Protein AF-A0A1C3NEH3-F1 (afdb_monomer_lite)

pLDDT: mean 84.42, std 10.53, range [44.38, 93.31]

Organism: NCBI:txid2718

Sequence (79 aa):
MIHIKTTIRSAYPLHDPRNAALRGHLDNAHYTIRAHKRGWQAESHDGEGNDHKDALRAAGFADYDYHLYVEYQRAWGYL

Radius of gyration: 13.06 Å; chains: 1; bounding box: 29×30×36 Å

Secondary structure (DSSP, 8-state):
-EEEEEEEEESS-TT-THHHHHHHHHHHTT-EEEEETTEEEEEE-SS-HHHHHHHHHHTT--TTSEEEEEEEEESS---

Foldseek 3Di:
DKFKKKKKDFLDQQPDPVRVVVVVLLVV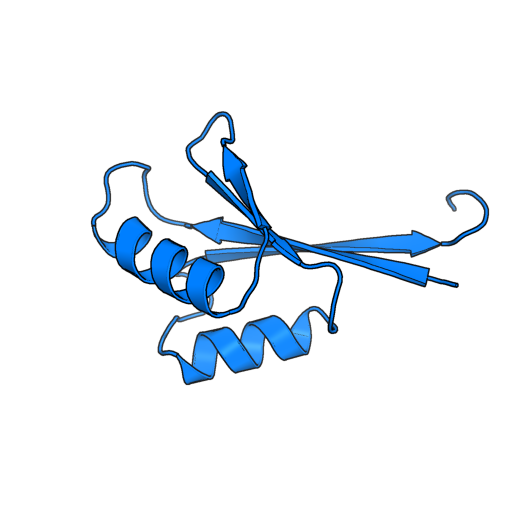VVWDWDQDPRHIMTMDRDDDQVVVVVSCVVVVDDPNGMDMDMDIHDPDDDD

Structure (mmCIF, N/CA/C/O backbone):
data_AF-A0A1C3NEH3-F1
#
_entry.id   AF-A0A1C3NEH3-F1
#
loop_
_atom_site.group_PDB
_atom_site.id
_atom_site.type_symbol
_atom_site.label_atom_id
_atom_site.label_alt_id
_atom_site.label_comp_id
_atom_site.label_asym_id
_atom_site.label_entity_id
_atom_site.label_seq_id
_atom_site.pdbx_PDB_ins_code
_atom_site.Cartn_x
_atom_site.Cartn_y
_atom_site.Cartn_z
_atom_site.occupancy
_atom_site.B_iso_or_equiv
_atom_site.auth_seq_id
_atom_site.auth_comp_id
_atom_site.auth_asym_id
_atom_site.auth_atom_id
_atom_site.pdbx_PDB_model_num
ATOM 1 N N . MET A 1 1 ? -13.938 6.016 20.687 1.00 59.56 1 MET A N 1
ATOM 2 C CA . MET A 1 1 ? -13.399 5.168 19.606 1.00 59.56 1 MET A CA 1
ATOM 3 C C . MET A 1 1 ? -12.746 6.083 18.584 1.00 59.56 1 MET A C 1
ATOM 5 O O . MET A 1 1 ? -13.356 7.083 18.215 1.00 59.56 1 MET A O 1
ATOM 9 N N . ILE A 1 2 ? -11.484 5.835 18.246 1.00 68.62 2 ILE A N 1
ATOM 10 C CA . ILE A 1 2 ? -10.768 6.566 17.195 1.00 68.62 2 ILE A CA 1
ATOM 11 C C . ILE A 1 2 ? -10.733 5.617 16.003 1.00 68.62 2 ILE A C 1
ATOM 13 O O . ILE A 1 2 ? -10.297 4.480 16.151 1.00 68.62 2 ILE A O 1
ATOM 17 N N . HIS A 1 3 ? -11.251 6.054 14.863 1.00 77.38 3 HIS A N 1
ATOM 18 C CA . HIS A 1 3 ? -11.119 5.338 13.605 1.00 77.38 3 HIS A CA 1
ATOM 19 C C . HIS A 1 3 ? -9.829 5.800 12.943 1.00 77.38 3 HIS A C 1
ATOM 21 O O . HIS A 1 3 ? -9.627 6.999 12.741 1.00 77.38 3 HIS A O 1
ATOM 27 N N . ILE A 1 4 ? -8.956 4.851 12.634 1.00 82.38 4 ILE A N 1
ATOM 28 C CA . ILE A 1 4 ? -7.733 5.108 11.886 1.00 82.38 4 ILE A CA 1
ATOM 29 C C . ILE A 1 4 ? -8.003 4.682 10.450 1.00 82.38 4 ILE A C 1
ATOM 31 O O . ILE A 1 4 ? -8.640 3.659 10.193 1.00 82.38 4 ILE A O 1
ATOM 35 N N . LYS A 1 5 ? -7.565 5.506 9.508 1.00 87.88 5 LYS A N 1
ATOM 36 C CA . LYS A 1 5 ? -7.516 5.143 8.102 1.00 87.88 5 LYS A CA 1
ATOM 37 C C . LYS A 1 5 ? -6.131 5.467 7.580 1.00 87.88 5 LYS A C 1
ATOM 39 O O . LYS A 1 5 ? -5.710 6.620 7.605 1.00 87.88 5 LYS A O 1
ATOM 44 N N . THR A 1 6 ? -5.452 4.459 7.064 1.00 89.62 6 THR A N 1
ATOM 45 C CA . THR A 1 6 ? -4.174 4.620 6.385 1.00 89.62 6 THR A CA 1
ATOM 46 C C . THR A 1 6 ? -4.376 4.470 4.889 1.00 89.62 6 THR A C 1
ATOM 48 O O . THR A 1 6 ? -4.877 3.453 4.419 1.00 89.62 6 THR A O 1
ATOM 51 N N . THR A 1 7 ? -3.964 5.481 4.130 1.00 91.56 7 THR A N 1
ATOM 52 C CA . THR A 1 7 ? -3.974 5.469 2.669 1.00 91.56 7 THR A CA 1
ATOM 53 C C . THR A 1 7 ? -2.543 5.420 2.146 1.00 91.56 7 THR A C 1
ATOM 55 O O . THR A 1 7 ? -1.732 6.287 2.470 1.00 91.56 7 THR A O 1
ATOM 58 N N . ILE A 1 8 ? -2.237 4.439 1.300 1.00 91.50 8 ILE A N 1
ATOM 59 C CA . ILE A 1 8 ? -0.933 4.272 0.653 1.00 91.50 8 ILE A CA 1
ATOM 60 C C . ILE A 1 8 ? -1.103 4.426 -0.855 1.00 91.50 8 ILE A C 1
ATOM 62 O O . ILE A 1 8 ? -2.010 3.858 -1.464 1.00 91.50 8 ILE A O 1
ATOM 66 N N . ARG A 1 9 ? -0.210 5.191 -1.477 1.00 92.06 9 ARG A N 1
ATOM 67 C CA . ARG A 1 9 ? -0.127 5.334 -2.935 1.00 92.06 9 ARG A CA 1
ATOM 68 C C . ARG A 1 9 ? 1.318 5.215 -3.388 1.00 92.06 9 ARG A C 1
ATOM 70 O O . ARG A 1 9 ? 2.223 5.570 -2.639 1.00 92.06 9 ARG A O 1
ATOM 77 N N . SER A 1 10 ? 1.524 4.789 -4.627 1.00 90.31 10 SER A N 1
ATOM 78 C CA . SER A 1 10 ? 2.859 4.818 -5.224 1.00 90.31 10 SER A CA 1
ATOM 79 C C . SER A 1 10 ? 3.385 6.253 -5.349 1.00 90.31 10 SER A C 1
ATOM 81 O O . SER A 1 10 ? 2.615 7.179 -5.631 1.00 90.31 10 SER A O 1
ATOM 83 N N . ALA A 1 11 ? 4.689 6.435 -5.135 1.00 89.88 11 ALA A N 1
ATOM 84 C CA . ALA A 1 11 ? 5.400 7.671 -5.467 1.00 89.88 11 ALA A CA 1
ATOM 85 C C . ALA A 1 11 ? 5.807 7.728 -6.953 1.00 89.88 11 ALA A C 1
ATOM 87 O O . ALA A 1 11 ? 6.181 8.786 -7.461 1.00 89.88 11 ALA A O 1
ATOM 88 N N . TYR A 1 12 ? 5.705 6.601 -7.663 1.00 87.62 12 TYR A N 1
ATOM 89 C CA . TYR A 1 12 ? 6.079 6.483 -9.066 1.00 87.62 12 TYR A CA 1
ATOM 90 C C . TYR A 1 12 ? 4.956 6.905 -10.029 1.00 87.62 12 TYR A C 1
ATOM 92 O O . TYR A 1 12 ? 3.769 6.852 -9.685 1.00 87.62 12 TYR A O 1
ATOM 100 N N . PRO A 1 13 ? 5.300 7.289 -11.275 1.00 85.12 13 PRO A N 1
ATOM 101 C CA . PRO A 1 13 ? 4.325 7.539 -12.335 1.00 85.12 13 PRO A CA 1
ATOM 102 C C . PRO A 1 13 ? 3.431 6.323 -12.602 1.00 85.12 13 PRO A C 1
ATOM 104 O O . PRO A 1 13 ? 3.857 5.187 -12.429 1.00 85.12 13 PRO A O 1
ATOM 107 N N . LEU A 1 14 ? 2.208 6.547 -13.094 1.00 80.00 14 LEU A N 1
ATOM 108 C CA . LEU A 1 14 ? 1.169 5.516 -13.251 1.00 80.00 14 LEU A CA 1
ATOM 109 C C . LEU A 1 14 ? 1.621 4.241 -13.989 1.00 80.00 14 LEU A C 1
ATOM 111 O O . LEU A 1 14 ? 1.226 3.141 -13.606 1.00 80.00 14 LEU A O 1
ATOM 115 N N . HIS A 1 15 ? 2.444 4.390 -15.026 1.00 82.44 15 HIS A N 1
ATOM 116 C CA . HIS A 1 15 ? 2.889 3.292 -15.889 1.00 82.44 15 HIS A CA 1
ATOM 117 C C . HIS A 1 15 ? 4.216 2.654 -15.453 1.00 82.44 15 HIS A C 1
ATOM 119 O O . HIS A 1 15 ? 4.759 1.832 -16.186 1.00 82.44 15 HIS A O 1
ATOM 125 N N . ASP A 1 16 ? 4.750 3.021 -14.285 1.00 86.00 16 ASP A N 1
ATOM 126 C CA . ASP A 1 16 ? 5.982 2.424 -13.777 1.00 86.00 16 ASP A CA 1
ATOM 127 C C . ASP A 1 16 ? 5.743 0.963 -13.342 1.00 86.00 16 ASP A C 1
ATOM 129 O O . ASP A 1 16 ? 4.798 0.696 -12.588 1.00 86.00 16 ASP A O 1
ATOM 133 N N . PRO A 1 17 ? 6.575 -0.003 -13.774 1.00 84.19 17 PRO A N 1
ATOM 134 C CA . PRO A 1 17 ? 6.422 -1.409 -13.396 1.00 84.19 17 PRO A CA 1
ATOM 135 C C . PRO A 1 17 ? 6.509 -1.646 -11.879 1.00 84.19 17 PRO A C 1
ATOM 137 O O . PRO A 1 17 ? 5.908 -2.598 -11.378 1.00 84.19 17 PRO A O 1
ATOM 140 N N . ARG A 1 18 ? 7.180 -0.768 -11.118 1.00 85.56 18 ARG A N 1
ATOM 141 C CA . ARG A 1 18 ? 7.263 -0.850 -9.647 1.00 85.56 18 ARG A CA 1
ATOM 142 C C . ARG A 1 18 ? 5.900 -0.681 -8.978 1.00 85.56 18 ARG A C 1
ATOM 144 O O . ARG A 1 18 ? 5.678 -1.218 -7.893 1.00 85.56 18 ARG A O 1
ATOM 151 N N . ASN A 1 19 ? 4.948 -0.029 -9.651 1.00 88.69 19 ASN A N 1
ATOM 152 C CA . ASN A 1 19 ? 3.574 0.083 -9.165 1.00 88.69 19 ASN A CA 1
ATOM 153 C C . ASN A 1 19 ? 2.895 -1.275 -9.035 1.00 88.69 19 ASN A C 1
ATOM 155 O O . ASN A 1 19 ? 2.099 -1.455 -8.118 1.00 88.69 19 ASN A O 1
ATOM 159 N N . ALA A 1 20 ? 3.178 -2.210 -9.947 1.00 89.06 20 ALA A N 1
ATOM 160 C CA . ALA A 1 20 ? 2.569 -3.534 -9.919 1.00 89.06 20 ALA A CA 1
ATOM 161 C C . ALA A 1 20 ? 3.045 -4.331 -8.697 1.00 89.06 20 ALA A C 1
ATOM 163 O O . ALA A 1 20 ? 2.228 -4.967 -8.036 1.00 89.06 20 ALA A O 1
ATOM 164 N N . ALA A 1 21 ? 4.335 -4.227 -8.358 1.00 90.94 21 ALA A N 1
ATOM 165 C CA . ALA A 1 21 ? 4.909 -4.873 -7.180 1.00 90.94 21 ALA A CA 1
ATOM 166 C C . ALA A 1 21 ? 4.303 -4.321 -5.880 1.00 90.94 21 ALA A C 1
ATOM 168 O O . ALA A 1 21 ? 3.807 -5.093 -5.060 1.00 90.94 21 ALA A O 1
ATOM 169 N N . LEU A 1 22 ? 4.266 -2.990 -5.722 1.00 91.94 22 LEU A N 1
ATOM 170 C CA . LEU A 1 22 ? 3.681 -2.357 -4.536 1.00 91.94 22 LEU A CA 1
ATOM 171 C C . LEU A 1 22 ? 2.181 -2.654 -4.418 1.00 91.94 22 LEU A C 1
ATOM 173 O O . LEU A 1 22 ? 1.701 -3.021 -3.348 1.00 91.94 22 LEU A O 1
ATOM 177 N N . ARG A 1 23 ? 1.438 -2.545 -5.525 1.00 92.38 23 ARG A N 1
ATOM 178 C CA . ARG A 1 23 ? 0.005 -2.857 -5.557 1.00 92.38 23 ARG A CA 1
ATOM 179 C C . ARG A 1 23 ? -0.260 -4.310 -5.170 1.00 92.38 23 ARG A C 1
ATOM 181 O O . ARG A 1 23 ? -1.147 -4.550 -4.363 1.00 92.38 23 ARG A O 1
ATOM 188 N N . GLY A 1 24 ? 0.490 -5.256 -5.734 1.00 92.19 24 GLY A N 1
ATOM 189 C CA . GLY A 1 24 ? 0.332 -6.681 -5.441 1.00 92.19 24 GLY A CA 1
ATOM 190 C C . GLY A 1 24 ? 0.687 -7.029 -3.997 1.00 92.19 24 GLY A C 1
ATOM 191 O O . GLY A 1 24 ? 0.006 -7.838 -3.377 1.00 92.19 24 GLY A O 1
ATOM 192 N N . HIS A 1 25 ? 1.708 -6.384 -3.426 1.00 92.00 25 HIS A N 1
ATOM 193 C CA . HIS A 1 25 ? 2.026 -6.548 -2.009 1.00 92.00 25 HIS A CA 1
ATOM 194 C C . HIS A 1 25 ? 0.878 -6.072 -1.107 1.00 92.00 25 HIS A C 1
ATOM 196 O O . HIS A 1 25 ? 0.476 -6.792 -0.199 1.00 92.00 25 HIS A O 1
ATOM 202 N N . LEU A 1 26 ? 0.314 -4.894 -1.389 1.00 92.62 26 LEU A N 1
ATOM 203 C CA . LEU A 1 26 ? -0.790 -4.326 -0.608 1.00 92.62 26 LEU A CA 1
ATOM 204 C C . LEU A 1 26 ? -2.088 -5.136 -0.752 1.00 92.62 26 LEU A C 1
ATOM 206 O O . LEU A 1 26 ? -2.803 -5.317 0.227 1.00 92.62 26 LEU A O 1
ATOM 210 N N . ASP A 1 27 ? -2.366 -5.667 -1.943 1.00 92.56 27 ASP A N 1
ATOM 211 C CA . ASP A 1 27 ? -3.500 -6.569 -2.184 1.00 92.56 27 ASP A CA 1
ATOM 212 C C . ASP A 1 27 ? -3.377 -7.860 -1.349 1.00 92.56 27 ASP A C 1
ATOM 214 O O . ASP A 1 27 ? -4.311 -8.242 -0.644 1.00 92.56 27 ASP A O 1
ATOM 218 N N . ASN A 1 28 ? -2.180 -8.462 -1.315 1.00 91.12 28 ASN A N 1
ATOM 219 C CA . ASN A 1 28 ? -1.885 -9.629 -0.473 1.00 91.12 28 ASN A CA 1
ATOM 220 C C . ASN A 1 28 ? -1.933 -9.318 1.031 1.00 91.12 28 ASN A C 1
ATOM 222 O O . ASN A 1 28 ? -2.282 -10.186 1.824 1.00 91.12 28 ASN A O 1
ATOM 226 N N . ALA A 1 29 ? -1.595 -8.091 1.429 1.00 88.62 29 ALA A N 1
ATOM 227 C CA . ALA A 1 29 ? -1.654 -7.627 2.814 1.00 88.62 29 ALA A CA 1
ATOM 228 C C . ALA A 1 29 ? -3.064 -7.162 3.241 1.00 88.62 29 ALA A C 1
ATOM 230 O O . ALA A 1 29 ? -3.204 -6.473 4.248 1.00 88.62 29 ALA A O 1
ATOM 231 N N . HIS A 1 30 ? -4.107 -7.532 2.486 1.00 87.75 30 HIS A N 1
ATOM 232 C CA . HIS A 1 30 ? -5.518 -7.243 2.771 1.00 87.75 30 HIS A CA 1
ATOM 233 C C . HIS A 1 30 ? -5.899 -5.755 2.782 1.00 87.75 30 HIS A C 1
ATOM 235 O O . HIS A 1 30 ? -6.919 -5.371 3.362 1.00 87.75 30 HIS A O 1
ATOM 241 N N . TYR A 1 31 ? -5.138 -4.902 2.095 1.00 90.44 31 TYR A N 1
ATOM 242 C CA . TYR A 1 31 ? -5.574 -3.530 1.865 1.00 90.44 31 TYR A CA 1
ATOM 243 C C . TYR A 1 31 ? -6.711 -3.493 0.847 1.00 90.44 31 TYR A C 1
ATOM 245 O O . TYR A 1 31 ? -6.734 -4.228 -0.139 1.00 90.44 31 TYR A O 1
ATOM 253 N N . THR A 1 32 ? -7.631 -2.547 1.023 1.00 92.75 32 THR A N 1
ATOM 254 C CA . THR A 1 32 ? -8.650 -2.272 0.010 1.00 92.75 32 THR A CA 1
ATOM 255 C C . THR A 1 32 ? -8.047 -1.415 -1.099 1.00 92.75 32 THR A C 1
ATOM 257 O O . THR A 1 32 ? -7.774 -0.230 -0.899 1.00 92.75 32 THR A O 1
ATOM 260 N N . ILE A 1 33 ? -7.852 -1.991 -2.286 1.00 93.31 33 ILE A N 1
ATOM 261 C CA . ILE A 1 33 ? -7.349 -1.255 -3.449 1.00 93.31 33 ILE A CA 1
ATOM 262 C C . ILE A 1 33 ? -8.499 -0.532 -4.157 1.00 93.31 33 ILE A C 1
ATOM 264 O O . ILE A 1 33 ? -9.437 -1.154 -4.653 1.00 93.31 33 ILE A O 1
ATOM 268 N N . ARG A 1 34 ? -8.404 0.795 -4.274 1.00 92.75 34 ARG A N 1
ATOM 269 C CA . ARG A 1 34 ? -9.368 1.633 -5.000 1.00 92.75 34 ARG A CA 1
ATOM 270 C C . ARG A 1 34 ? -8.739 2.333 -6.193 1.00 92.75 34 ARG A C 1
ATOM 272 O O . ARG A 1 34 ? -7.563 2.699 -6.183 1.00 92.75 34 ARG A O 1
ATOM 279 N N . ALA A 1 35 ? -9.551 2.562 -7.222 1.00 89.12 35 ALA A N 1
ATOM 280 C CA . ALA A 1 35 ? -9.190 3.447 -8.320 1.00 89.12 35 ALA A CA 1
ATOM 281 C C . ALA A 1 35 ? -9.145 4.903 -7.828 1.00 89.12 35 ALA A C 1
ATOM 283 O O . ALA A 1 35 ? -10.027 5.356 -7.100 1.00 89.12 35 ALA A O 1
ATOM 284 N N . HIS A 1 36 ? -8.124 5.641 -8.249 1.00 86.19 36 HIS A N 1
ATOM 285 C CA . HIS A 1 36 ? -7.929 7.050 -7.931 1.00 86.19 36 HIS A CA 1
ATOM 286 C C . HIS A 1 36 ? -7.616 7.825 -9.219 1.00 86.19 36 HIS A C 1
ATOM 288 O O . HIS A 1 36 ? -7.090 7.264 -10.177 1.00 86.19 36 HIS A O 1
ATOM 294 N N . LYS A 1 37 ? -7.879 9.140 -9.263 1.00 81.00 37 LYS A N 1
ATOM 295 C CA . LYS A 1 37 ? -7.672 9.965 -10.478 1.00 81.00 37 LYS A CA 1
ATOM 296 C C . LYS A 1 37 ? -6.248 9.895 -11.046 1.00 81.00 37 LYS A C 1
ATOM 298 O O . LYS A 1 37 ? -6.044 10.152 -12.224 1.00 81.00 37 LYS A O 1
ATOM 303 N N . ARG A 1 38 ? -5.265 9.578 -10.198 1.00 76.75 38 ARG A N 1
ATOM 304 C CA . ARG A 1 38 ? -3.845 9.431 -10.559 1.00 76.75 38 ARG A CA 1
ATOM 305 C C . ARG A 1 38 ? -3.356 7.976 -10.536 1.00 76.75 38 ARG A C 1
ATOM 307 O O . ARG A 1 38 ? -2.160 7.748 -10.424 1.00 76.75 38 ARG A O 1
ATOM 314 N N . GLY A 1 39 ? -4.267 7.006 -10.601 1.00 85.75 39 GLY A N 1
ATOM 315 C CA . GLY A 1 39 ? -3.950 5.581 -10.597 1.00 85.75 39 GLY A CA 1
ATOM 316 C C . GLY A 1 39 ? -4.771 4.803 -9.591 1.00 85.75 39 GLY A C 1
ATOM 317 O O . GLY A 1 39 ? -5.963 4.579 -9.779 1.00 85.75 39 GLY A O 1
ATOM 318 N N . TRP A 1 40 ? -4.125 4.369 -8.521 1.00 90.75 40 TRP A N 1
ATOM 319 C CA . TRP A 1 40 ? -4.757 3.600 -7.462 1.00 90.75 40 TRP A CA 1
ATOM 320 C C . TRP A 1 40 ? -4.288 4.096 -6.097 1.00 90.75 40 TRP A C 1
ATOM 322 O O . TRP A 1 40 ? -3.254 4.755 -5.982 1.00 90.75 40 TRP A O 1
ATOM 332 N N . GLN A 1 41 ? -5.072 3.785 -5.075 1.00 92.62 41 GLN A N 1
ATOM 333 C CA . GLN A 1 41 ? -4.693 3.942 -3.677 1.00 92.62 41 GLN A CA 1
ATOM 334 C C . GLN A 1 41 ? -5.111 2.690 -2.912 1.00 92.62 41 GLN A C 1
ATOM 336 O O . GLN A 1 41 ? -6.134 2.085 -3.229 1.00 92.62 41 GLN A O 1
ATOM 341 N N . ALA A 1 42 ? -4.308 2.295 -1.938 1.00 92.88 42 ALA A N 1
ATOM 342 C CA . ALA A 1 42 ? -4.615 1.232 -1.000 1.00 92.88 42 ALA A CA 1
ATOM 343 C C . ALA A 1 42 ? -5.076 1.853 0.314 1.00 92.88 42 ALA A C 1
ATOM 345 O O . ALA A 1 42 ? -4.476 2.820 0.778 1.00 92.88 42 ALA A O 1
ATOM 346 N N . GLU A 1 43 ? -6.127 1.306 0.908 1.00 92.56 43 GLU A N 1
ATOM 347 C CA . GLU A 1 43 ? -6.690 1.788 2.164 1.00 92.56 43 GLU A CA 1
ATOM 348 C C . GLU A 1 43 ? -6.707 0.655 3.191 1.00 92.56 43 GLU A C 1
ATOM 350 O O . GLU A 1 43 ? -7.187 -0.440 2.898 1.00 92.56 43 GLU A O 1
ATOM 355 N N . SER A 1 44 ? -6.191 0.928 4.388 1.00 89.25 44 SER A N 1
ATOM 356 C CA . SER A 1 44 ? -6.334 0.078 5.572 1.00 89.25 44 SER A CA 1
ATOM 357 C C . SER A 1 44 ? -7.032 0.857 6.680 1.00 89.25 44 SER A C 1
ATOM 359 O O . SER A 1 44 ? -6.844 2.066 6.815 1.00 89.25 44 SER A O 1
ATOM 361 N N . HIS A 1 45 ? -7.833 0.153 7.470 1.00 85.12 45 HIS A N 1
ATOM 362 C CA . HIS A 1 45 ? -8.439 0.658 8.704 1.00 85.12 45 HIS A CA 1
ATOM 363 C C . HIS A 1 45 ? -7.888 -0.042 9.955 1.00 85.12 45 HIS A C 1
ATOM 365 O O . HIS A 1 45 ? -8.357 0.214 11.062 1.00 85.12 45 HIS A O 1
ATOM 371 N N . ASP A 1 46 ? -6.925 -0.939 9.758 1.00 75.88 46 ASP A N 1
ATOM 372 C CA . ASP A 1 46 ? -6.325 -1.790 10.776 1.00 75.88 46 ASP A CA 1
ATOM 373 C C . ASP A 1 46 ? -4.847 -1.422 10.943 1.00 75.88 46 ASP A C 1
ATOM 375 O O . ASP A 1 46 ? -4.166 -1.215 9.937 1.00 75.88 46 ASP A O 1
ATOM 379 N N . GLY A 1 47 ? -4.372 -1.328 12.187 1.00 72.50 47 GLY A N 1
ATOM 380 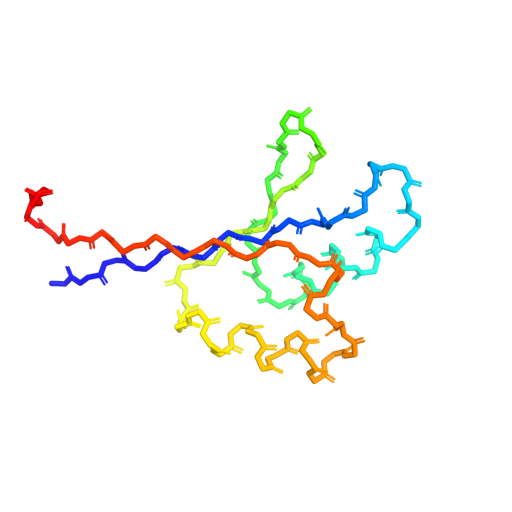C CA . GLY A 1 47 ? -2.989 -0.964 12.523 1.00 72.50 47 GLY A CA 1
ATOM 381 C C . GLY A 1 47 ? -2.694 0.542 12.568 1.00 72.50 47 GLY A C 1
ATOM 382 O O . GLY A 1 47 ? -3.424 1.376 12.022 1.00 72.50 47 GLY A O 1
ATOM 383 N N . GLU A 1 48 ? -1.607 0.909 13.253 1.00 76.94 48 GLU A N 1
ATOM 384 C CA . GLU A 1 48 ? -1.101 2.279 13.250 1.00 76.94 48 GLU A CA 1
ATOM 385 C C . GLU A 1 48 ? -0.254 2.546 11.997 1.00 76.94 48 GLU A C 1
ATOM 387 O O . GLU A 1 48 ? 0.298 1.652 11.353 1.00 76.94 48 GLU A O 1
ATOM 392 N N . GLY A 1 49 ? -0.091 3.825 11.646 1.00 79.12 49 GLY A N 1
ATOM 393 C CA . GLY A 1 49 ? 0.710 4.210 10.481 1.00 79.12 49 GLY A CA 1
ATOM 394 C C . GLY A 1 49 ? 2.167 3.742 10.533 1.00 79.12 49 GLY A C 1
ATOM 395 O O . GLY A 1 49 ? 2.782 3.587 9.480 1.00 79.12 49 GLY A O 1
ATOM 396 N N . ASN A 1 50 ? 2.724 3.521 11.730 1.00 82.81 50 ASN A N 1
ATOM 397 C CA . ASN A 1 50 ? 4.087 3.016 11.878 1.00 82.81 50 ASN A CA 1
ATOM 398 C C . ASN A 1 50 ? 4.186 1.516 11.560 1.00 82.81 50 ASN A C 1
ATOM 400 O O . ASN A 1 50 ? 5.105 1.124 10.846 1.00 82.81 50 ASN A O 1
ATOM 404 N N . ASP A 1 51 ? 3.196 0.714 11.962 1.00 85.81 51 ASP A N 1
ATOM 405 C CA . ASP A 1 51 ? 3.144 -0.723 11.652 1.00 85.81 51 ASP A CA 1
ATOM 406 C C . ASP A 1 51 ? 3.149 -0.958 10.138 1.00 85.81 51 ASP A C 1
ATOM 408 O O . ASP A 1 51 ? 3.857 -1.818 9.614 1.00 85.81 51 ASP A O 1
ATOM 412 N N . HIS A 1 52 ? 2.412 -0.123 9.406 1.00 85.00 52 HIS A N 1
ATOM 413 C CA . HIS A 1 52 ? 2.390 -0.155 7.949 1.00 85.00 52 HIS A CA 1
ATOM 414 C C . HIS A 1 52 ? 3.741 0.194 7.316 1.00 85.00 5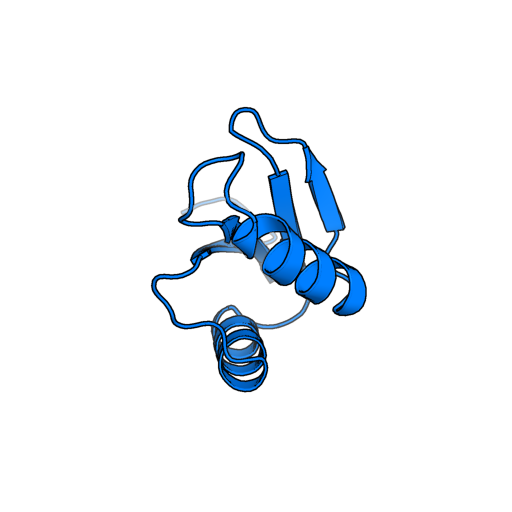2 HIS A C 1
ATOM 416 O O . HIS A 1 52 ? 4.110 -0.397 6.301 1.00 85.00 52 HIS A O 1
ATOM 422 N N . LYS A 1 53 ? 4.502 1.128 7.899 1.00 87.56 53 LYS A N 1
ATOM 423 C CA . LYS A 1 53 ? 5.854 1.444 7.417 1.00 87.56 53 LYS A CA 1
ATOM 424 C C . LYS A 1 53 ? 6.820 0.299 7.668 1.00 87.56 53 LYS A C 1
ATOM 426 O O . LYS A 1 53 ? 7.604 -0.026 6.779 1.00 87.56 53 LYS A O 1
ATOM 431 N N . ASP A 1 54 ? 6.763 -0.306 8.850 1.00 89.06 54 ASP A N 1
ATOM 432 C CA . ASP A 1 54 ? 7.630 -1.429 9.196 1.00 89.06 54 ASP A CA 1
ATOM 433 C C . ASP A 1 54 ? 7.323 -2.655 8.325 1.00 89.06 54 ASP A C 1
ATOM 435 O O . ASP A 1 54 ? 8.252 -3.279 7.811 1.00 89.06 54 ASP A O 1
ATOM 439 N N . ALA A 1 55 ? 6.046 -2.928 8.033 1.00 88.44 55 ALA A N 1
ATOM 440 C CA . ALA A 1 55 ? 5.642 -3.967 7.084 1.00 88.44 55 ALA A CA 1
ATOM 441 C C . ALA A 1 55 ? 6.163 -3.698 5.659 1.00 88.44 55 ALA A C 1
ATOM 443 O O . ALA A 1 55 ? 6.740 -4.588 5.030 1.00 88.44 55 ALA A O 1
ATOM 444 N N . LEU A 1 56 ? 6.031 -2.462 5.161 1.00 90.38 56 LEU A N 1
ATOM 445 C CA . LEU A 1 56 ? 6.546 -2.079 3.841 1.00 90.38 56 LEU A CA 1
ATOM 446 C C . LEU A 1 56 ? 8.073 -2.179 3.765 1.00 90.38 56 LEU A C 1
ATOM 448 O O . LEU A 1 56 ? 8.610 -2.677 2.775 1.00 90.38 56 LEU A O 1
ATOM 452 N N . ARG A 1 57 ? 8.775 -1.766 4.824 1.00 90.69 57 ARG A N 1
ATOM 453 C CA . ARG A 1 57 ? 10.235 -1.870 4.911 1.00 90.69 57 ARG A CA 1
ATOM 454 C C . ARG A 1 57 ? 10.693 -3.326 4.964 1.00 90.69 57 ARG A C 1
ATOM 456 O O . ARG A 1 57 ? 11.654 -3.676 4.284 1.00 90.69 57 ARG A O 1
ATOM 463 N N . ALA A 1 58 ? 9.992 -4.183 5.707 1.00 90.06 58 ALA A N 1
ATOM 464 C CA . ALA A 1 58 ? 10.254 -5.622 5.744 1.00 90.06 58 ALA A CA 1
ATOM 465 C C . ALA A 1 58 ? 10.030 -6.294 4.377 1.00 90.06 58 ALA A C 1
ATOM 467 O O . ALA A 1 58 ? 10.735 -7.238 4.030 1.00 90.06 58 ALA A O 1
ATOM 468 N N . ALA A 1 59 ? 9.097 -5.772 3.577 1.00 88.75 59 ALA A N 1
ATOM 469 C CA . ALA A 1 59 ? 8.861 -6.201 2.200 1.00 88.75 59 ALA A CA 1
ATOM 470 C C . ALA A 1 59 ? 9.868 -5.631 1.179 1.00 88.75 59 ALA A C 1
ATOM 472 O O . ALA A 1 59 ? 9.805 -5.975 -0.001 1.00 88.75 59 ALA A O 1
ATOM 473 N N . GLY A 1 60 ? 10.806 -4.785 1.619 1.00 92.00 60 GLY A N 1
ATOM 474 C CA . GLY A 1 60 ? 11.860 -4.211 0.784 1.00 92.00 60 GLY A CA 1
ATOM 475 C C . GLY A 1 60 ? 11.495 -2.894 0.096 1.00 92.00 60 GLY A C 1
ATOM 476 O O . GLY A 1 60 ? 12.278 -2.423 -0.727 1.00 92.00 60 GLY A O 1
ATOM 477 N N . PHE A 1 61 ? 10.353 -2.282 0.425 1.00 91.62 61 PHE A N 1
ATOM 478 C CA . PHE A 1 61 ? 10.011 -0.942 -0.054 1.00 91.62 61 PHE A CA 1
ATOM 479 C C . PHE A 1 61 ? 10.675 0.120 0.825 1.00 91.62 61 PHE A C 1
ATOM 481 O O . PHE A 1 61 ? 10.566 0.106 2.053 1.00 91.62 61 PHE A O 1
ATOM 488 N N . ALA A 1 62 ? 11.343 1.074 0.194 1.00 89.56 62 ALA A N 1
A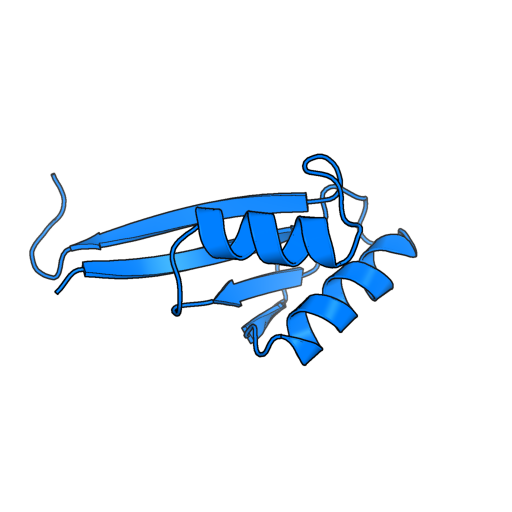TOM 489 C CA . ALA A 1 62 ? 11.884 2.247 0.852 1.00 89.56 62 ALA A CA 1
ATOM 490 C C . ALA A 1 62 ? 10.806 3.325 1.029 1.00 89.56 62 ALA A C 1
ATOM 492 O O . ALA A 1 62 ? 9.840 3.402 0.273 1.00 89.56 62 ALA A O 1
ATOM 493 N N . ASP A 1 63 ? 11.001 4.227 1.994 1.00 86.88 63 ASP A N 1
ATOM 494 C CA . ASP A 1 63 ? 10.063 5.324 2.275 1.00 86.88 63 ASP A CA 1
ATOM 495 C C . ASP A 1 63 ? 9.816 6.258 1.067 1.00 86.88 63 ASP A C 1
ATOM 497 O O . ASP A 1 63 ? 8.809 6.957 1.029 1.00 86.88 63 ASP A O 1
ATOM 501 N N . TYR A 1 64 ? 10.713 6.279 0.072 1.00 88.12 64 TYR A N 1
ATOM 502 C CA . TYR A 1 64 ? 10.551 7.059 -1.162 1.00 88.12 64 TYR A CA 1
ATOM 503 C C . TYR A 1 64 ? 9.769 6.330 -2.268 1.00 88.12 64 TYR A C 1
ATOM 505 O O . TYR A 1 64 ? 9.451 6.950 -3.280 1.00 88.12 64 TYR A O 1
ATOM 513 N N . ASP A 1 65 ? 9.454 5.040 -2.104 1.00 88.75 65 ASP A N 1
ATOM 514 C CA . ASP A 1 65 ? 8.680 4.262 -3.082 1.00 88.75 65 ASP A CA 1
ATOM 515 C C . ASP A 1 65 ? 7.174 4.564 -3.009 1.00 88.75 65 ASP A C 1
ATOM 517 O O . ASP A 1 65 ? 6.418 4.282 -3.945 1.00 88.75 65 ASP A O 1
ATOM 521 N N . TYR A 1 66 ? 6.717 5.144 -1.898 1.00 90.19 66 TYR A N 1
ATOM 522 C CA . TYR A 1 66 ? 5.305 5.351 -1.616 1.00 90.19 66 TYR A CA 1
ATOM 523 C C . TYR A 1 66 ? 5.043 6.647 -0.846 1.00 90.19 66 TYR A C 1
ATOM 525 O O . TYR A 1 66 ? 5.912 7.229 -0.207 1.00 90.19 66 TYR A O 1
ATOM 533 N N . HIS A 1 67 ? 3.792 7.093 -0.878 1.00 90.88 67 HIS A N 1
ATOM 534 C CA . HIS A 1 67 ? 3.280 8.089 0.052 1.00 90.88 67 HIS A CA 1
ATOM 535 C C . HIS A 1 67 ? 2.259 7.429 0.971 1.00 90.88 67 HIS A C 1
ATOM 537 O O . HIS A 1 67 ? 1.312 6.804 0.488 1.00 90.88 67 HIS A O 1
ATOM 543 N N . LEU A 1 68 ? 2.441 7.607 2.278 1.00 90.25 68 LEU A N 1
ATOM 544 C CA . LEU A 1 68 ? 1.554 7.100 3.318 1.00 90.25 68 LEU A CA 1
ATOM 545 C C . LEU A 1 68 ? 0.875 8.273 4.027 1.00 90.25 68 LEU A C 1
ATOM 547 O O . LEU A 1 68 ? 1.538 9.184 4.522 1.00 90.25 68 LEU A O 1
ATOM 551 N N . TYR A 1 69 ? -0.451 8.235 4.066 1.00 88.94 69 TYR A N 1
ATOM 552 C CA . TYR A 1 69 ? -1.309 9.217 4.718 1.00 88.94 69 TYR A CA 1
ATOM 553 C C . TYR A 1 69 ? -2.084 8.525 5.829 1.00 88.94 69 TYR A C 1
ATOM 555 O O . TYR A 1 69 ? -2.779 7.552 5.557 1.00 88.94 69 TYR A O 1
ATOM 563 N N . VAL A 1 70 ? -1.977 9.025 7.058 1.00 86.25 70 VAL A N 1
ATOM 564 C CA . VAL A 1 70 ? -2.749 8.516 8.197 1.00 86.25 70 VAL A CA 1
ATOM 565 C C . VAL A 1 70 ? -3.783 9.558 8.583 1.00 86.25 70 VAL A C 1
ATOM 567 O O . VAL A 1 70 ? -3.440 10.703 8.878 1.00 86.25 70 VAL A O 1
ATOM 570 N N . GLU A 1 71 ? -5.044 9.156 8.586 1.00 85.12 71 GLU A N 1
ATOM 571 C CA . GLU A 1 71 ? -6.174 9.965 9.015 1.00 85.12 71 GLU A CA 1
ATOM 572 C C . GLU A 1 71 ? -6.711 9.399 10.333 1.00 85.12 71 GLU A C 1
ATOM 574 O O . GLU A 1 71 ? -7.050 8.218 10.426 1.00 85.12 71 GLU A O 1
ATOM 579 N N . TYR A 1 72 ? -6.801 10.254 11.354 1.00 81.44 72 TYR A N 1
ATOM 580 C CA . TYR A 1 72 ? -7.390 9.918 12.649 1.00 81.44 72 TYR A CA 1
ATOM 581 C C . TYR A 1 72 ? -8.757 10.588 12.761 1.00 81.44 72 TYR A C 1
ATOM 583 O O . TYR A 1 72 ? -8.851 11.807 12.903 1.00 81.44 72 TYR A O 1
ATOM 591 N N . GLN A 1 73 ? -9.825 9.801 12.725 1.00 69.75 73 GLN A N 1
ATOM 592 C CA . GLN A 1 73 ? -11.181 10.280 12.967 1.00 69.75 73 GLN A CA 1
ATOM 593 C C . GLN A 1 73 ? -11.592 9.958 14.402 1.00 69.75 73 GLN A C 1
ATOM 595 O O . GLN A 1 73 ? -11.636 8.803 14.822 1.00 69.75 73 GLN A O 1
ATOM 600 N N . ARG A 1 74 ? -11.913 10.984 15.189 1.00 65.81 74 ARG A N 1
ATOM 601 C CA . ARG A 1 74 ? -12.515 10.804 16.517 1.00 65.81 74 ARG A CA 1
ATOM 602 C C . ARG A 1 74 ? -14.028 10.626 16.361 1.00 65.81 74 ARG A C 1
ATOM 604 O O . ARG A 1 74 ? -14.640 11.317 15.557 1.00 65.81 74 ARG A O 1
ATOM 611 N N . ALA A 1 75 ? -14.635 9.741 17.158 1.00 62.56 75 ALA A N 1
ATOM 612 C CA . ALA A 1 75 ? -16.078 9.450 17.116 1.00 62.56 75 ALA A CA 1
ATOM 613 C C . ALA A 1 75 ? -17.012 10.650 17.410 1.00 62.56 75 ALA A C 1
ATOM 615 O O . ALA A 1 75 ? -18.218 10.527 17.236 1.00 62.56 75 ALA A O 1
ATOM 616 N N . TRP A 1 76 ? -16.484 11.800 17.838 1.00 61.28 76 TRP A N 1
ATOM 617 C CA . TRP A 1 76 ? -17.260 13.006 18.121 1.00 61.28 76 TRP A CA 1
ATOM 618 C C . TRP A 1 76 ? -16.470 14.226 17.648 1.00 61.28 76 TRP A C 1
ATOM 620 O O . TRP A 1 76 ? -15.520 14.584 18.329 1.00 61.28 76 TRP A O 1
ATOM 630 N N . GLY A 1 77 ? -16.855 14.802 16.498 1.00 46.75 77 GLY A N 1
ATOM 631 C CA . GLY A 1 77 ? -16.561 16.175 16.042 1.00 46.75 77 GLY A CA 1
ATOM 632 C C . GLY A 1 77 ? -15.094 16.640 15.997 1.00 46.75 77 GLY A C 1
ATOM 633 O O . GLY A 1 77 ? -14.345 16.525 16.956 1.00 46.75 77 GLY A O 1
ATOM 634 N N . TYR A 1 78 ? -14.685 17.220 14.870 1.00 52.75 78 TYR A N 1
ATOM 635 C CA . TYR A 1 78 ? -13.361 17.826 14.678 1.00 52.75 78 TYR A CA 1
ATOM 636 C C . TYR A 1 78 ? -13.007 18.872 15.755 1.00 52.75 78 TYR A C 1
ATOM 638 O O . TYR A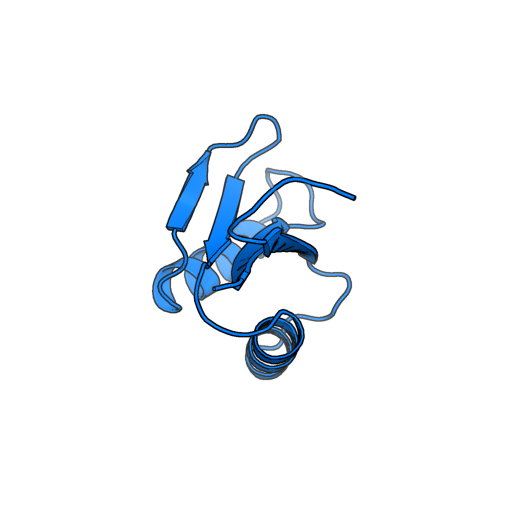 1 78 ? -13.887 19.573 16.255 1.00 52.75 78 TYR A O 1
ATOM 646 N N . LEU A 1 79 ? -11.707 18.978 16.056 1.00 44.38 79 LEU A N 1
ATOM 647 C CA . LEU A 1 79 ? -11.085 20.182 16.622 1.00 44.38 79 LEU A CA 1
ATOM 648 C C . LEU A 1 79 ? -10.743 21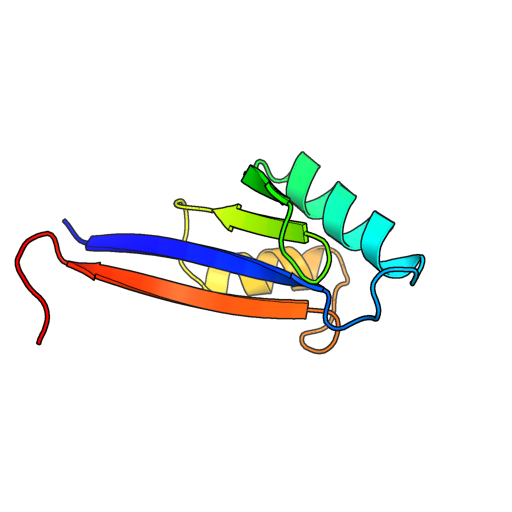.139 15.477 1.00 44.38 79 LEU A C 1
ATOM 650 O O . LEU A 1 79 ? -10.272 20.621 14.436 1.00 44.38 79 LEU A O 1
#